Protein AF-A0A2A9NP39-F1 (afdb_monomer_lite)

Sequence (110 aa):
MNASAVQKQLNIKLGAVKRLSKEHDLYKEETEQHKTKHDQLVKDGSDEWDVKNAMRMHEESSKMITDSRARLNRVIEEIQDLVESAKKYTELDGSDELSKAKTILQEVKL

Organism: NCBI:txid703135

Str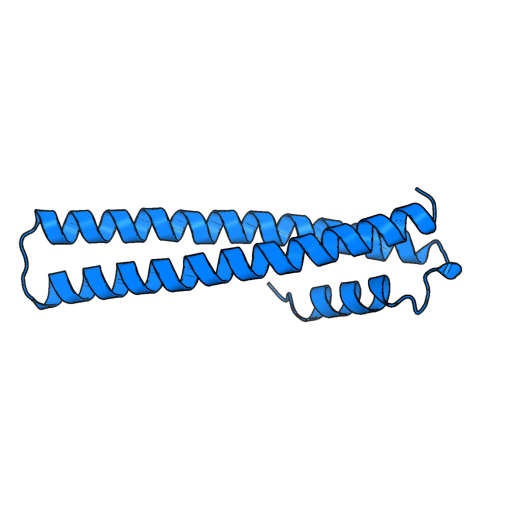ucture (mmCIF, N/CA/C/O backbone):
data_AF-A0A2A9NP39-F1
#
_entry.id   AF-A0A2A9NP39-F1
#
loop_
_atom_site.group_PDB
_atom_site.id
_atom_site.type_symbol
_atom_site.label_atom_id
_atom_site.label_alt_id
_atom_site.label_comp_id
_atom_site.label_asym_id
_atom_site.label_entity_id
_atom_site.label_seq_id
_atom_site.pdbx_PDB_ins_code
_atom_site.Cartn_x
_atom_site.Cartn_y
_atom_site.Cartn_z
_atom_site.occupancy
_atom_site.B_iso_or_equiv
_atom_site.auth_seq_id
_atom_site.auth_comp_id
_atom_site.auth_asym_id
_atom_site.auth_atom_id
_atom_site.pdbx_PDB_model_num
ATOM 1 N N . MET A 1 1 ? -8.196 7.091 24.626 1.00 76.25 1 MET A N 1
ATOM 2 C CA . MET A 1 1 ? -9.366 6.77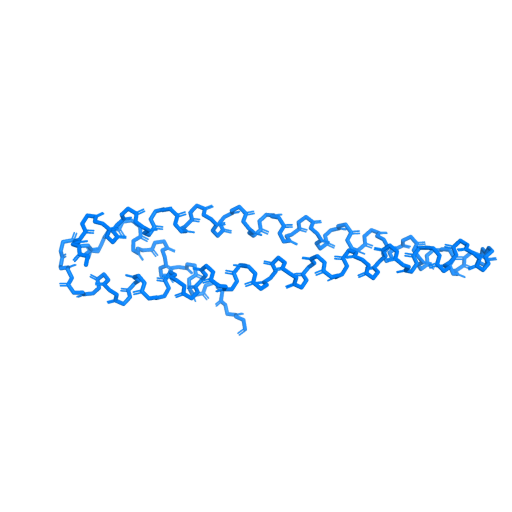0 23.773 1.00 76.25 1 MET A CA 1
ATOM 3 C C . MET A 1 1 ? -10.410 6.051 24.620 1.00 76.25 1 MET A C 1
ATOM 5 O O . MET A 1 1 ? -10.088 5.679 25.739 1.00 76.25 1 MET A O 1
ATOM 9 N N . ASN A 1 2 ? -11.642 5.905 24.133 1.00 92.50 2 ASN A N 1
ATOM 10 C CA . ASN A 1 2 ? -12.658 5.010 24.703 1.00 92.50 2 ASN A CA 1
ATOM 11 C C . ASN A 1 2 ? -12.958 3.881 23.700 1.00 92.50 2 ASN A C 1
ATOM 13 O O . ASN A 1 2 ? -12.486 3.948 22.562 1.00 92.50 2 ASN A O 1
ATOM 17 N N . ALA A 1 3 ? -13.743 2.876 24.092 1.00 92.38 3 ALA A N 1
ATOM 18 C CA . ALA A 1 3 ? -14.034 1.722 23.240 1.00 92.38 3 ALA A CA 1
ATOM 19 C C . ALA A 1 3 ? -14.644 2.108 21.883 1.00 92.38 3 ALA A C 1
ATOM 21 O O . ALA A 1 3 ? -14.164 1.672 20.840 1.00 92.38 3 ALA A O 1
ATOM 22 N N . SER A 1 4 ? -15.632 3.011 21.873 1.00 94.38 4 SER A N 1
ATOM 23 C CA . SER A 1 4 ? -16.255 3.489 20.628 1.00 94.38 4 SER A CA 1
ATOM 24 C C . SER A 1 4 ? -15.249 4.168 19.692 1.00 94.38 4 SER A C 1
ATOM 26 O O . SER A 1 4 ? -15.295 3.974 18.477 1.00 94.38 4 SER A O 1
ATOM 28 N N . ALA A 1 5 ? -14.316 4.952 20.236 1.00 95.62 5 ALA A N 1
ATOM 29 C CA . ALA A 1 5 ? -13.263 5.580 19.449 1.00 95.62 5 ALA A CA 1
ATOM 30 C C . ALA A 1 5 ? -12.309 4.537 18.850 1.00 95.62 5 ALA A C 1
ATOM 32 O O . ALA A 1 5 ? -11.982 4.642 17.670 1.00 95.62 5 ALA A O 1
ATOM 33 N N . VAL A 1 6 ? -11.913 3.518 19.623 1.00 95.81 6 VAL A N 1
ATOM 34 C CA . VAL A 1 6 ? -11.062 2.419 19.135 1.00 95.81 6 VAL A CA 1
ATOM 35 C C . VAL A 1 6 ? -11.766 1.639 18.024 1.00 95.81 6 VAL A C 1
ATOM 37 O O . VAL A 1 6 ? -11.180 1.442 16.964 1.00 95.81 6 VAL A O 1
ATOM 40 N N . GLN A 1 7 ? -13.038 1.279 18.205 1.00 95.00 7 GLN A N 1
ATOM 41 C CA . GLN A 1 7 ? -13.820 0.566 17.189 1.00 95.00 7 GLN A CA 1
ATOM 42 C C . GLN A 1 7 ? -13.945 1.363 15.883 1.00 95.00 7 GLN A C 1
ATOM 44 O O . GLN A 1 7 ? -13.719 0.832 14.796 1.00 95.00 7 GLN A O 1
ATOM 49 N N . LYS A 1 8 ? -14.245 2.667 15.973 1.00 96.31 8 LYS A N 1
ATOM 50 C CA . LYS A 1 8 ? -14.308 3.549 14.797 1.00 96.31 8 LYS A CA 1
ATOM 51 C C . LYS A 1 8 ? -12.964 3.632 14.078 1.00 96.31 8 LYS A C 1
ATOM 53 O O . LYS A 1 8 ? -12.934 3.581 12.851 1.00 96.31 8 LYS A O 1
ATOM 58 N N . GLN A 1 9 ? -11.866 3.750 14.823 1.00 97.38 9 GLN A N 1
ATOM 59 C CA . GLN A 1 9 ? -10.525 3.782 14.240 1.00 97.38 9 GLN A CA 1
ATOM 60 C C . GLN A 1 9 ? -10.173 2.455 13.565 1.00 97.38 9 GLN A C 1
ATOM 62 O O . GLN A 1 9 ? -9.703 2.484 12.430 1.00 97.38 9 GLN A O 1
ATOM 67 N N . LEU A 1 10 ? -10.482 1.310 14.184 1.00 96.75 10 LEU A N 1
ATOM 68 C CA . LEU A 1 10 ? -10.321 -0.000 13.547 1.00 96.75 10 LEU A CA 1
ATOM 69 C C . LEU A 1 10 ? -11.065 -0.047 12.210 1.00 96.75 10 LEU A C 1
ATOM 71 O O . LEU A 1 10 ? -10.449 -0.327 11.188 1.00 96.75 10 LEU A O 1
ATOM 75 N N . ASN A 1 11 ? -12.346 0.328 12.174 1.00 96.25 11 ASN A N 1
ATOM 76 C CA . ASN A 1 11 ? -13.121 0.333 10.930 1.00 96.25 11 ASN A CA 1
ATOM 77 C C . ASN A 1 11 ? -12.496 1.227 9.836 1.00 96.25 11 ASN A C 1
ATOM 79 O O . ASN A 1 11 ? -12.379 0.829 8.674 1.00 96.25 11 ASN A O 1
ATOM 83 N N . ILE A 1 12 ? -12.030 2.427 10.203 1.00 97.75 12 ILE A N 1
ATOM 84 C CA . ILE A 1 12 ? -11.359 3.350 9.272 1.00 97.75 12 ILE A CA 1
ATOM 85 C C . ILE A 1 12 ? -10.073 2.728 8.714 1.00 97.75 12 ILE A C 1
ATOM 87 O O . ILE A 1 12 ? -9.852 2.757 7.497 1.00 97.75 12 ILE A O 1
ATOM 91 N N . LYS A 1 13 ? -9.229 2.163 9.584 1.00 97.50 13 LYS A N 1
ATOM 92 C CA . LYS A 1 13 ? -7.932 1.597 9.196 1.00 97.50 13 LYS A CA 1
ATOM 93 C C . LYS A 1 13 ? -8.087 0.308 8.387 1.00 97.50 13 LYS A C 1
ATOM 95 O O . LYS A 1 13 ? -7.394 0.154 7.386 1.00 97.50 13 LYS A O 1
ATOM 100 N N . LEU A 1 14 ? -9.071 -0.538 8.697 1.00 96.06 14 LEU A N 1
ATOM 101 C CA . LEU A 1 14 ? -9.454 -1.685 7.861 1.00 96.06 14 LEU A CA 1
ATOM 102 C C . LEU A 1 14 ? -9.812 -1.247 6.431 1.00 96.06 14 LEU A C 1
ATOM 104 O O . LEU A 1 14 ? -9.355 -1.834 5.447 1.00 96.06 14 LEU A O 1
ATOM 108 N N . GLY A 1 15 ? -10.590 -0.168 6.298 1.00 96.44 15 GLY A N 1
ATOM 109 C CA . GLY A 1 15 ? -10.902 0.421 4.996 1.00 96.44 15 GLY A CA 1
ATOM 110 C C . GLY A 1 15 ? -9.666 0.958 4.266 1.00 96.44 15 GLY A C 1
ATOM 111 O O . GLY A 1 15 ? -9.575 0.835 3.042 1.00 96.44 15 GLY A O 1
ATOM 112 N N . ALA A 1 16 ? -8.711 1.540 4.997 1.00 96.94 16 ALA A N 1
ATOM 113 C CA . ALA A 1 16 ? -7.449 2.018 4.439 1.00 96.94 16 ALA A CA 1
ATOM 114 C C . ALA A 1 16 ? -6.574 0.866 3.918 1.00 96.94 16 ALA A C 1
ATOM 116 O O . ALA A 1 16 ? -6.137 0.942 2.771 1.00 96.94 16 ALA A O 1
ATOM 117 N N . VAL A 1 17 ? -6.410 -0.224 4.682 1.00 95.50 17 VAL A N 1
ATOM 118 C CA . VAL A 1 17 ? -5.687 -1.433 4.234 1.00 95.50 17 VAL A CA 1
ATOM 119 C C . VAL A 1 17 ? -6.273 -1.972 2.939 1.00 95.50 17 VAL A C 1
ATOM 121 O O . VAL A 1 17 ? -5.536 -2.219 1.988 1.00 95.50 17 VAL A O 1
ATOM 124 N N . LYS A 1 18 ? -7.603 -2.095 2.853 1.00 93.88 18 LYS A N 1
ATOM 125 C CA . LYS A 1 18 ? -8.267 -2.605 1.647 1.00 93.88 18 LYS A CA 1
ATOM 126 C C . LYS A 1 18 ? -7.979 -1.753 0.407 1.00 93.88 18 LYS A C 1
ATOM 128 O O . LYS A 1 18 ? -7.826 -2.300 -0.681 1.00 93.88 18 LYS A O 1
ATOM 133 N N . ARG A 1 19 ? -7.934 -0.4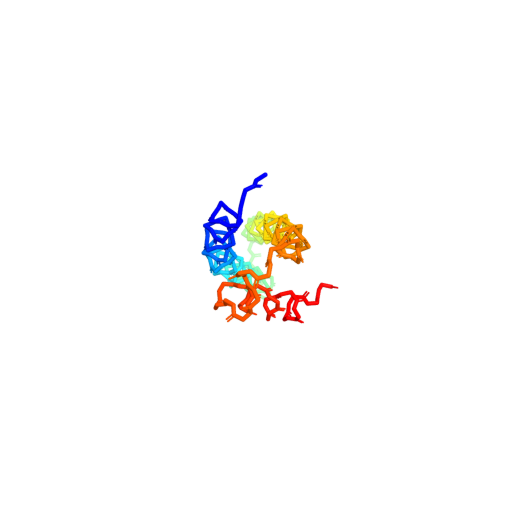23 0.543 1.00 96.25 19 ARG A N 1
ATOM 134 C CA . ARG A 1 19 ? -7.620 0.482 -0.578 1.00 96.25 19 ARG A CA 1
ATOM 135 C C . ARG A 1 19 ? -6.140 0.433 -0.949 1.00 96.25 19 ARG A C 1
ATOM 137 O O . ARG A 1 19 ? -5.836 0.274 -2.123 1.00 96.25 19 ARG A O 1
ATOM 144 N N . LEU A 1 20 ? -5.252 0.508 0.041 1.00 95.94 20 LEU A N 1
ATOM 145 C CA . LEU A 1 20 ? -3.804 0.474 -0.175 1.00 95.94 20 LEU A CA 1
ATOM 146 C C . LEU A 1 20 ? -3.334 -0.863 -0.750 1.00 95.94 20 LEU A C 1
ATOM 148 O O . LEU A 1 20 ? -2.444 -0.867 -1.588 1.00 95.94 20 LEU A O 1
ATOM 152 N N . SER A 1 21 ? -3.955 -1.980 -0.363 1.00 93.75 21 SER A N 1
ATOM 153 C CA . SER A 1 21 ? -3.639 -3.296 -0.938 1.00 93.75 21 SER A CA 1
ATOM 154 C C . SER A 1 21 ? -3.968 -3.333 -2.431 1.00 93.75 21 SER A C 1
ATOM 156 O O . SER A 1 21 ? -3.125 -3.711 -3.233 1.00 93.75 21 SER A O 1
ATOM 158 N N . LYS A 1 22 ? -5.148 -2.831 -2.826 1.00 95.56 22 LYS A N 1
ATOM 159 C CA . LYS A 1 22 ? -5.526 -2.721 -4.244 1.00 95.56 22 LYS A CA 1
ATOM 160 C C . LYS A 1 22 ? -4.606 -1.791 -5.033 1.00 95.56 22 LYS A C 1
ATOM 162 O O . LYS A 1 22 ? -4.269 -2.096 -6.167 1.00 95.56 22 LYS A O 1
ATOM 167 N N . GLU A 1 23 ? -4.230 -0.656 -4.447 1.00 95.94 23 GLU A N 1
ATOM 168 C CA . GLU A 1 23 ? -3.276 0.274 -5.060 1.00 95.94 23 GLU A CA 1
ATOM 169 C C . GLU A 1 23 ? -1.899 -0.389 -5.240 1.00 95.94 23 GLU A C 1
ATOM 171 O O . GLU A 1 23 ? -1.302 -0.300 -6.307 1.00 95.94 23 GLU A O 1
ATOM 176 N N . HIS A 1 24 ? -1.417 -1.103 -4.221 1.00 96.19 24 HIS A N 1
ATOM 177 C CA . HIS A 1 24 ? -0.152 -1.830 -4.277 1.00 96.19 24 HIS A CA 1
ATOM 178 C C . HIS A 1 24 ? -0.155 -2.919 -5.357 1.00 96.19 24 HIS A C 1
ATOM 180 O O . HIS A 1 24 ? 0.828 -3.063 -6.084 1.00 96.19 24 HIS A O 1
ATOM 186 N N . ASP A 1 25 ? -1.254 -3.664 -5.484 1.00 96.12 25 ASP A N 1
ATOM 187 C CA . ASP A 1 25 ? -1.394 -4.696 -6.511 1.00 96.12 25 ASP A CA 1
ATOM 188 C C . ASP A 1 25 ? -1.471 -4.092 -7.921 1.00 96.12 25 ASP A C 1
ATOM 190 O O . ASP A 1 25 ? -0.819 -4.601 -8.829 1.00 96.12 25 ASP A O 1
ATOM 194 N N . LEU A 1 26 ? -2.141 -2.946 -8.092 1.00 97.06 26 LEU A N 1
ATOM 195 C CA . LEU A 1 26 ? -2.138 -2.207 -9.359 1.00 97.06 26 LEU A CA 1
ATOM 196 C C . LEU A 1 26 ? -0.716 -1.803 -9.783 1.00 97.06 26 LEU A C 1
ATOM 198 O O . LEU A 1 26 ? -0.333 -2.024 -10.929 1.00 97.06 26 LEU A O 1
ATOM 202 N N . TYR A 1 27 ? 0.091 -1.256 -8.867 1.00 97.31 27 TYR A N 1
ATOM 203 C CA . TYR A 1 27 ? 1.475 -0.893 -9.197 1.00 97.31 27 TYR A CA 1
ATOM 204 C C . TYR A 1 27 ? 2.350 -2.110 -9.502 1.00 97.31 27 TYR A C 1
ATOM 206 O O . TYR A 1 27 ? 3.263 -2.006 -10.320 1.00 97.31 27 TYR A O 1
ATOM 214 N N . LYS A 1 28 ? 2.092 -3.270 -8.880 1.00 97.38 28 LYS A N 1
ATOM 215 C CA . LYS A 1 28 ? 2.772 -4.521 -9.254 1.00 97.38 28 LYS A CA 1
ATOM 216 C C . LYS A 1 28 ? 2.455 -4.915 -10.688 1.00 97.38 28 LYS A C 1
ATOM 218 O O . LYS A 1 28 ? 3.377 -5.197 -11.446 1.00 97.38 28 LYS A O 1
ATOM 223 N N . GLU A 1 29 ? 1.177 -4.915 -11.056 1.00 97.50 29 GLU A N 1
ATOM 224 C CA . GLU A 1 29 ? 0.746 -5.245 -12.415 1.00 97.50 29 GLU A CA 1
ATOM 225 C C . GLU A 1 29 ? 1.358 -4.285 -13.445 1.00 97.50 29 GLU A C 1
ATOM 227 O O . GLU A 1 29 ? 1.911 -4.733 -14.449 1.00 97.50 29 GLU A O 1
ATOM 232 N N . GLU A 1 30 ? 1.332 -2.977 -13.179 1.00 97.06 30 GLU A N 1
ATOM 233 C CA . GLU A 1 30 ? 1.937 -1.957 -14.045 1.00 97.06 30 GLU A CA 1
ATOM 234 C C . GLU A 1 30 ? 3.458 -2.143 -14.183 1.00 97.06 30 GLU A C 1
ATOM 236 O O . GLU A 1 30 ? 4.002 -2.120 -15.290 1.00 97.06 30 GLU A O 1
ATOM 241 N N . THR A 1 31 ? 4.157 -2.405 -13.077 1.00 98.00 31 THR A N 1
ATOM 242 C CA . THR A 1 31 ? 5.611 -2.628 -13.089 1.00 98.00 31 THR A CA 1
ATOM 243 C C . THR A 1 31 ? 5.992 -3.866 -13.902 1.00 98.00 31 THR A C 1
ATOM 245 O O . THR A 1 31 ? 6.973 -3.825 -14.651 1.00 98.00 31 THR A O 1
ATOM 248 N N . GLU A 1 32 ? 5.214 -4.951 -13.810 1.00 98.00 32 GLU A N 1
ATOM 249 C CA . GLU A 1 32 ? 5.425 -6.158 -14.620 1.00 98.00 32 GLU A CA 1
ATOM 250 C C . GLU A 1 32 ? 5.146 -5.910 -16.110 1.00 98.00 32 GLU A C 1
ATOM 252 O O . GLU A 1 32 ? 5.874 -6.419 -16.967 1.00 98.00 32 GLU A O 1
ATOM 257 N N . GLN A 1 33 ? 4.153 -5.081 -16.450 1.00 97.94 33 GLN A N 1
ATOM 258 C CA . GLN A 1 33 ? 3.917 -4.665 -17.837 1.00 97.94 33 GLN A CA 1
ATOM 259 C C . GLN A 1 33 ? 5.100 -3.857 -18.388 1.00 97.94 33 GLN A C 1
ATOM 261 O O . GLN A 1 33 ? 5.560 -4.117 -19.504 1.00 97.94 33 GLN A O 1
ATOM 266 N N . HIS A 1 34 ? 5.638 -2.916 -17.607 1.00 97.75 34 HIS A N 1
ATOM 267 C CA . HIS A 1 34 ? 6.818 -2.144 -17.999 1.00 97.75 34 HIS A CA 1
ATOM 268 C C . HIS A 1 34 ? 8.058 -3.019 -18.167 1.00 97.75 34 HIS A C 1
ATOM 270 O O . HIS A 1 34 ? 8.778 -2.866 -19.155 1.00 97.75 34 HIS A O 1
ATOM 276 N N . LYS A 1 35 ? 8.266 -3.972 -17.255 1.00 98.00 35 LYS A N 1
ATOM 277 C CA . LYS A 1 35 ? 9.349 -4.952 -17.345 1.00 98.00 35 LYS A CA 1
ATOM 278 C C . LYS A 1 35 ? 9.224 -5.809 -18.603 1.00 98.00 35 LYS A C 1
ATOM 280 O O . LYS A 1 35 ? 10.167 -5.901 -19.378 1.00 98.00 35 LYS A O 1
ATOM 285 N 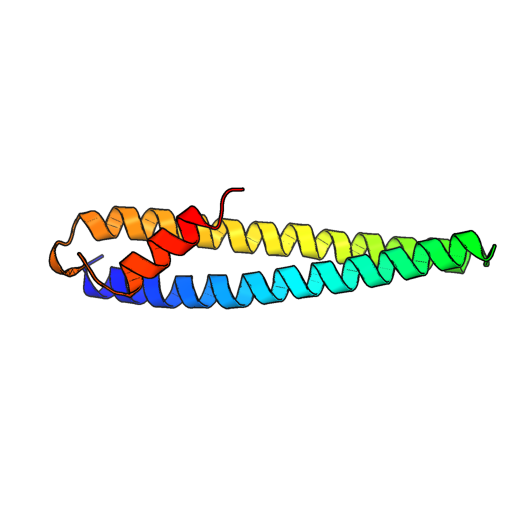N . THR A 1 36 ? 8.035 -6.355 -18.859 1.00 98.19 36 THR A N 1
ATOM 286 C CA . THR A 1 36 ? 7.759 -7.166 -20.054 1.00 98.19 36 THR A CA 1
ATOM 287 C C . THR A 1 36 ? 8.036 -6.377 -21.334 1.00 98.19 36 THR A C 1
ATOM 289 O O . THR A 1 36 ? 8.647 -6.896 -22.266 1.00 98.19 36 THR A O 1
ATOM 292 N N . LYS A 1 37 ? 7.635 -5.100 -21.380 1.00 97.44 37 LYS A N 1
ATOM 293 C CA . LYS A 1 37 ? 7.917 -4.217 -22.517 1.00 97.44 37 LYS A CA 1
ATOM 294 C C . LYS A 1 37 ? 9.417 -3.982 -22.703 1.00 97.44 37 LYS A C 1
ATOM 296 O O . LYS A 1 37 ? 9.893 -4.047 -23.832 1.00 97.44 37 LYS A O 1
ATOM 301 N N . HIS A 1 38 ? 10.148 -3.706 -21.625 1.00 98.00 38 HIS A N 1
ATOM 302 C CA . HIS A 1 38 ? 11.602 -3.557 -21.670 1.00 98.00 38 HIS A CA 1
ATOM 303 C C . HIS A 1 38 ? 12.275 -4.829 -22.209 1.00 98.00 38 HIS A C 1
ATOM 305 O O . HIS A 1 38 ? 13.047 -4.755 -23.163 1.00 98.00 38 HIS A O 1
ATOM 311 N N . ASP A 1 39 ? 11.929 -5.992 -21.657 1.00 98.00 39 ASP A N 1
ATOM 312 C CA . ASP A 1 39 ? 12.529 -7.275 -22.033 1.00 98.00 39 ASP A CA 1
ATOM 313 C C . ASP A 1 39 ? 12.255 -7.617 -23.506 1.00 98.00 39 ASP A C 1
ATOM 315 O O . ASP A 1 39 ? 13.130 -8.133 -24.205 1.00 98.00 39 ASP A O 1
ATOM 319 N N . GLN A 1 40 ? 11.066 -7.268 -24.005 1.00 98.25 40 GLN A N 1
ATOM 320 C CA . GLN A 1 40 ? 10.717 -7.423 -25.414 1.00 98.25 40 GLN A CA 1
ATOM 321 C C . GLN A 1 40 ? 11.547 -6.497 -26.320 1.00 98.25 40 GLN A C 1
ATOM 323 O O . GLN A 1 40 ? 12.088 -6.967 -27.317 1.00 98.25 40 GLN A O 1
ATOM 328 N N . LEU A 1 41 ? 11.731 -5.220 -25.958 1.00 98.06 41 LEU A N 1
ATOM 329 C CA . LEU A 1 41 ? 12.565 -4.282 -26.728 1.00 98.06 41 LEU A CA 1
ATOM 330 C C . LEU A 1 41 ? 14.031 -4.732 -26.799 1.00 98.06 41 LEU A C 1
ATOM 332 O O . LEU A 1 41 ? 14.654 -4.633 -27.858 1.00 98.06 41 LEU A O 1
ATOM 336 N N . VAL A 1 42 ? 14.565 -5.269 -25.695 1.00 97.44 42 VAL A N 1
ATOM 337 C CA . VAL A 1 42 ? 15.912 -5.860 -25.648 1.00 97.44 42 VAL A CA 1
ATOM 338 C C . VAL A 1 42 ? 16.000 -7.069 -26.577 1.00 97.44 42 VAL A C 1
ATOM 340 O O . VAL A 1 42 ? 16.941 -7.178 -27.362 1.00 97.44 42 VAL A O 1
ATOM 343 N N . LYS A 1 43 ? 15.015 -7.971 -26.511 1.00 97.94 43 LYS A N 1
ATOM 344 C CA . LYS A 1 43 ? 14.967 -9.179 -27.343 1.00 97.94 43 LYS A CA 1
ATOM 345 C C . LYS A 1 43 ? 14.878 -8.859 -28.835 1.00 97.94 43 LYS A C 1
ATOM 347 O O . LYS A 1 43 ? 15.513 -9.543 -29.633 1.00 97.94 43 LYS A O 1
ATOM 352 N N . ASP A 1 44 ? 14.116 -7.833 -29.195 1.00 97.75 44 ASP A N 1
ATOM 353 C CA . ASP A 1 44 ? 13.925 -7.414 -30.585 1.00 97.75 44 ASP A CA 1
ATOM 354 C C . ASP A 1 44 ? 15.122 -6.624 -31.140 1.00 97.75 44 ASP A C 1
ATOM 356 O O . ASP A 1 44 ? 15.134 -6.288 -32.322 1.00 97.75 44 ASP A O 1
ATOM 360 N N . GLY A 1 45 ? 16.137 -6.335 -30.313 1.00 97.06 45 GLY A N 1
ATOM 361 C CA . GLY A 1 45 ? 17.295 -5.536 -30.719 1.00 97.06 45 GLY A CA 1
ATOM 362 C C . GLY A 1 45 ? 16.907 -4.105 -31.092 1.00 97.06 45 GLY A C 1
ATOM 363 O O . GLY A 1 45 ? 17.456 -3.548 -32.041 1.00 97.06 45 GLY A O 1
ATOM 364 N N . SER A 1 46 ? 15.924 -3.545 -30.380 1.00 97.38 46 SER A N 1
ATOM 365 C CA . SER A 1 46 ? 15.421 -2.186 -30.610 1.00 97.38 46 SER A CA 1
ATOM 366 C C . SER A 1 46 ? 16.488 -1.124 -30.325 1.00 97.38 46 SER A C 1
ATOM 368 O O . SER A 1 46 ? 17.530 -1.410 -29.733 1.00 97.38 46 SER A O 1
ATOM 370 N N . ASP A 1 47 ? 16.212 0.117 -30.731 1.00 97.94 47 ASP A N 1
ATOM 371 C CA . ASP A 1 47 ? 17.126 1.239 -30.519 1.00 97.94 47 ASP A CA 1
ATOM 372 C C . ASP A 1 47 ? 17.457 1.454 -29.029 1.00 97.94 47 ASP A C 1
ATOM 374 O O . ASP A 1 47 ? 16.631 1.250 -28.132 1.00 97.94 47 ASP A O 1
ATOM 378 N N . GLU A 1 48 ? 18.687 1.897 -28.765 1.00 97.19 48 GLU A N 1
ATOM 379 C CA . GLU A 1 48 ? 19.206 2.095 -27.413 1.00 97.19 48 GLU A CA 1
ATOM 380 C C . GLU A 1 48 ? 18.362 3.093 -26.606 1.00 97.19 48 GLU A C 1
ATOM 382 O O . GLU A 1 48 ? 18.179 2.923 -25.394 1.00 97.19 48 GLU A O 1
ATOM 387 N N . TRP A 1 49 ? 17.833 4.132 -27.259 1.00 97.81 49 TRP A N 1
ATOM 388 C CA . TRP A 1 49 ? 16.980 5.113 -26.605 1.00 97.81 49 TRP A CA 1
ATOM 389 C C . TRP A 1 49 ? 15.670 4.482 -26.125 1.00 97.81 49 TRP A C 1
ATOM 391 O O . TRP A 1 49 ? 15.276 4.711 -24.978 1.00 97.81 49 TRP A O 1
ATOM 401 N N . ASP A 1 50 ? 15.039 3.639 -26.948 1.00 97.88 50 ASP A N 1
ATOM 402 C CA . ASP A 1 50 ? 13.783 2.962 -26.609 1.00 97.88 50 ASP A CA 1
ATOM 403 C C . ASP A 1 50 ? 13.962 2.001 -25.428 1.00 97.88 50 ASP A C 1
ATOM 405 O O . ASP A 1 50 ? 13.168 2.021 -24.480 1.00 97.88 50 ASP A O 1
ATOM 409 N N . VAL A 1 51 ? 15.041 1.211 -25.436 1.00 98.19 51 VAL A N 1
ATOM 410 C CA . VAL A 1 51 ? 15.383 0.293 -24.336 1.00 98.19 51 VAL A CA 1
ATOM 411 C C . VAL A 1 51 ? 15.620 1.068 -23.037 1.00 98.19 51 VAL A C 1
ATOM 413 O O . VAL A 1 51 ? 15.024 0.755 -22.003 1.00 98.19 51 VAL A O 1
ATOM 416 N N . LYS A 1 52 ? 16.434 2.133 -23.078 1.00 98.12 52 LYS A N 1
ATOM 417 C CA . LYS A 1 52 ? 16.708 2.977 -21.902 1.00 98.12 52 LYS A CA 1
ATOM 418 C C . LYS A 1 52 ? 15.450 3.657 -21.376 1.00 98.12 52 LYS A C 1
ATOM 420 O O . LYS A 1 52 ? 15.278 3.775 -20.163 1.00 98.12 52 LYS A O 1
ATOM 425 N N . ASN A 1 53 ? 14.573 4.114 -22.263 1.00 98.06 53 ASN A N 1
ATOM 426 C CA . ASN A 1 53 ? 13.322 4.739 -21.863 1.00 98.06 53 ASN A CA 1
ATOM 427 C C . ASN A 1 53 ? 12.384 3.731 -21.181 1.00 98.06 53 ASN A C 1
ATOM 429 O O . ASN A 1 53 ? 11.822 4.037 -20.131 1.00 98.06 53 ASN A O 1
ATOM 433 N N . ALA A 1 54 ? 12.263 2.512 -21.715 1.00 97.50 54 ALA A N 1
ATOM 434 C CA . ALA A 1 54 ? 11.468 1.457 -21.090 1.00 97.50 54 ALA A CA 1
ATOM 435 C C . ALA A 1 54 ? 12.012 1.049 -19.710 1.00 97.50 54 ALA A C 1
ATOM 437 O O . ALA A 1 54 ? 11.223 0.895 -18.777 1.00 97.50 54 ALA A O 1
ATOM 438 N N . MET A 1 55 ? 13.340 0.967 -19.552 1.00 97.81 55 MET A N 1
ATOM 439 C CA . MET A 1 55 ? 13.971 0.716 -18.250 1.00 97.81 55 MET A CA 1
ATOM 440 C C . MET A 1 55 ? 13.606 1.802 -17.230 1.00 97.81 55 MET A C 1
ATOM 442 O O . MET A 1 55 ? 13.183 1.484 -16.123 1.00 97.81 55 MET A O 1
ATOM 446 N N . ARG A 1 56 ? 13.677 3.087 -17.606 1.00 97.94 56 ARG A N 1
ATOM 447 C CA . ARG A 1 56 ? 13.290 4.191 -16.707 1.00 97.94 56 ARG A CA 1
ATOM 448 C C . ARG A 1 56 ? 11.839 4.080 -16.242 1.00 97.94 56 ARG A C 1
ATOM 450 O O . ARG A 1 56 ? 11.560 4.316 -15.074 1.00 97.94 56 ARG A O 1
ATOM 457 N N . MET A 1 57 ? 10.916 3.704 -17.128 1.00 97.19 57 MET A N 1
ATOM 458 C CA . MET A 1 57 ? 9.509 3.510 -16.744 1.00 97.19 57 MET A CA 1
ATOM 459 C C . MET A 1 57 ? 9.342 2.344 -15.759 1.00 97.19 57 MET A C 1
ATOM 461 O O . MET A 1 57 ? 8.580 2.445 -14.795 1.00 97.19 57 MET A O 1
ATOM 465 N N . HIS A 1 58 ? 10.086 1.253 -15.956 1.00 97.38 58 HIS A N 1
ATOM 466 C CA . HIS A 1 58 ? 10.113 0.139 -15.009 1.00 97.38 58 HIS A CA 1
ATOM 467 C C . HIS A 1 58 ? 10.685 0.552 -13.639 1.00 97.38 58 HIS A C 1
ATOM 469 O O . HIS A 1 58 ? 10.131 0.194 -12.600 1.00 97.38 58 HIS A O 1
ATOM 475 N N . GLU A 1 59 ? 11.755 1.347 -13.613 1.00 97.62 59 GLU A N 1
ATOM 476 C CA . GLU A 1 59 ? 12.348 1.853 -12.371 1.00 97.62 59 GLU A CA 1
ATOM 477 C C . GLU A 1 59 ? 11.400 2.796 -11.614 1.00 97.62 59 GLU A C 1
ATOM 479 O O . GLU A 1 59 ? 11.246 2.665 -10.400 1.00 97.62 59 GLU A O 1
ATOM 484 N N . GLU A 1 60 ? 10.736 3.726 -12.307 1.00 96.75 60 GLU A N 1
ATOM 485 C CA . GLU A 1 60 ? 9.769 4.644 -11.687 1.00 96.75 60 GLU A CA 1
ATOM 486 C C . GLU A 1 60 ? 8.557 3.896 -11.107 1.00 96.75 60 GLU A C 1
ATOM 488 O O . GLU A 1 60 ? 8.184 4.124 -9.955 1.00 96.75 60 GLU A O 1
ATOM 493 N N . SER A 1 61 ? 7.991 2.935 -11.842 1.00 95.44 61 SER A N 1
ATOM 494 C CA . SER A 1 61 ? 6.887 2.101 -11.334 1.00 95.44 61 SER A CA 1
ATOM 495 C C . SER A 1 61 ? 7.321 1.207 -10.159 1.00 95.44 61 SER A C 1
ATOM 497 O O . SER A 1 61 ? 6.609 1.096 -9.157 1.00 95.44 61 SER A O 1
ATOM 499 N N . SER A 1 62 ? 8.554 0.692 -10.176 1.00 96.94 62 SER A N 1
ATOM 500 C CA . SER A 1 62 ? 9.127 -0.065 -9.050 1.00 96.94 62 SER A CA 1
ATOM 501 C C . SER A 1 62 ? 9.249 0.767 -7.765 1.00 96.94 62 SER A C 1
ATOM 503 O O . SER A 1 62 ? 9.052 0.252 -6.654 1.00 96.94 62 SER A O 1
ATOM 505 N N . LYS A 1 63 ? 9.526 2.074 -7.876 1.00 97.81 63 LYS A N 1
ATOM 506 C CA . LYS A 1 63 ? 9.515 2.985 -6.716 1.00 97.81 63 LYS A CA 1
ATOM 507 C C . LYS A 1 63 ? 8.114 3.094 -6.111 1.00 97.81 63 LYS A C 1
ATOM 509 O O . LYS A 1 63 ? 7.993 3.106 -4.884 1.00 97.81 63 LYS A O 1
ATOM 514 N N . MET A 1 64 ? 7.063 3.077 -6.934 1.00 96.94 64 MET A N 1
ATOM 515 C CA . MET A 1 64 ? 5.669 3.112 -6.468 1.00 96.94 64 MET A CA 1
ATOM 516 C C . MET A 1 64 ? 5.269 1.847 -5.700 1.00 96.94 64 MET A C 1
ATOM 518 O O . MET A 1 64 ? 4.561 1.940 -4.694 1.00 96.94 64 MET A O 1
ATOM 522 N N . ILE A 1 65 ? 5.772 0.668 -6.085 1.00 96.75 65 ILE A N 1
ATOM 523 C CA . ILE A 1 65 ? 5.603 -0.568 -5.294 1.00 96.75 65 ILE A CA 1
ATOM 524 C C . ILE A 1 65 ? 6.206 -0.397 -3.896 1.00 96.75 65 ILE A C 1
ATOM 526 O O . ILE A 1 65 ? 5.585 -0.765 -2.896 1.00 96.75 65 ILE A O 1
ATOM 530 N N . THR A 1 66 ? 7.415 0.160 -3.820 1.00 96.12 66 THR A N 1
ATOM 531 C CA . THR A 1 66 ? 8.127 0.352 -2.549 1.00 96.12 66 THR A CA 1
ATOM 532 C C . THR A 1 66 ? 7.386 1.335 -1.642 1.00 96.12 66 THR A C 1
ATOM 534 O O . THR A 1 66 ? 7.165 1.046 -0.465 1.00 96.12 66 THR A O 1
ATOM 537 N N . ASP A 1 67 ? 6.941 2.466 -2.190 1.00 97.06 67 ASP A N 1
ATOM 538 C CA . ASP A 1 67 ? 6.181 3.470 -1.446 1.00 97.06 67 ASP A CA 1
ATOM 539 C C . ASP A 1 67 ? 4.810 2.947 -0.981 1.00 97.06 67 ASP A C 1
ATOM 541 O O . ASP A 1 67 ? 4.465 3.054 0.199 1.00 97.06 67 ASP A O 1
ATOM 545 N N . SER A 1 68 ? 4.041 2.321 -1.877 1.00 96.31 68 SER A N 1
ATOM 546 C CA . SER A 1 68 ? 2.729 1.754 -1.534 1.00 96.31 68 SER A CA 1
ATOM 547 C C . SER A 1 68 ? 2.836 0.654 -0.476 1.00 96.31 68 SER A C 1
ATOM 549 O O . SER A 1 68 ? 2.028 0.631 0.454 1.00 96.31 68 SER A O 1
ATOM 551 N N . ARG A 1 69 ? 3.876 -0.193 -0.535 1.00 95.38 69 ARG A N 1
ATOM 552 C CA . ARG A 1 69 ? 4.180 -1.165 0.526 1.00 95.38 69 ARG A CA 1
ATOM 553 C C . ARG A 1 69 ? 4.476 -0.471 1.851 1.00 95.38 69 ARG A C 1
ATOM 555 O O . ARG A 1 69 ? 3.916 -0.856 2.870 1.00 95.38 69 ARG A O 1
ATOM 562 N N . ALA A 1 70 ? 5.318 0.563 1.854 1.00 96.44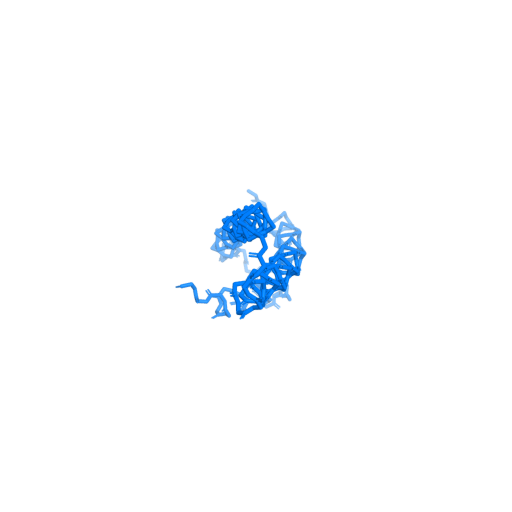 70 ALA A N 1
ATOM 563 C CA . ALA A 1 70 ? 5.634 1.299 3.076 1.00 96.44 70 ALA A CA 1
ATOM 564 C C . ALA A 1 70 ? 4.383 1.953 3.690 1.00 96.44 70 ALA A C 1
ATOM 566 O O . ALA A 1 70 ? 4.194 1.909 4.905 1.00 96.44 70 ALA A O 1
ATOM 567 N N . ARG A 1 71 ? 3.495 2.527 2.867 1.00 96.62 71 ARG A N 1
ATOM 568 C CA . ARG A 1 71 ? 2.200 3.064 3.317 1.00 96.62 71 ARG A CA 1
ATOM 569 C C . ARG A 1 71 ? 1.296 1.976 3.893 1.00 96.62 71 ARG A C 1
ATOM 571 O O . ARG A 1 71 ? 0.710 2.191 4.950 1.00 96.62 71 ARG A O 1
ATOM 578 N N . LEU A 1 72 ? 1.205 0.824 3.231 1.00 95.81 72 LEU A N 1
ATOM 579 C CA . LEU A 1 72 ? 0.422 -0.316 3.703 1.00 95.81 72 LEU A CA 1
ATOM 580 C C . LEU A 1 72 ? 0.927 -0.816 5.065 1.00 95.81 72 LEU A C 1
ATOM 582 O O . LEU A 1 72 ? 0.127 -0.961 5.987 1.00 95.81 72 LEU A O 1
ATOM 586 N N . ASN A 1 73 ? 2.244 -0.978 5.218 1.00 94.44 73 ASN A N 1
ATOM 587 C CA . ASN A 1 73 ? 2.872 -1.434 6.460 1.00 94.44 73 ASN A CA 1
ATOM 588 C C . ASN A 1 73 ? 2.582 -0.494 7.634 1.00 94.44 73 ASN A C 1
ATOM 590 O O . ASN A 1 73 ? 2.187 -0.962 8.695 1.00 94.44 73 ASN A O 1
ATOM 594 N N . ARG A 1 74 ? 2.675 0.826 7.431 1.00 96.38 74 ARG A N 1
ATOM 595 C CA . ARG A 1 74 ? 2.338 1.804 8.482 1.00 96.38 74 ARG A CA 1
ATOM 596 C C . ARG A 1 74 ? 0.900 1.650 8.974 1.00 96.38 74 ARG A C 1
ATOM 598 O O . ARG A 1 74 ? 0.648 1.712 10.169 1.00 96.38 74 ARG A O 1
ATOM 605 N N . VAL A 1 75 ? -0.054 1.427 8.069 1.00 96.75 75 VAL A N 1
ATOM 606 C CA . VAL A 1 75 ? -1.460 1.227 8.464 1.00 96.75 75 VAL A CA 1
ATOM 607 C C . VAL A 1 75 ? -1.643 -0.093 9.217 1.00 96.75 75 VAL A C 1
ATOM 609 O O . VAL A 1 75 ? -2.463 -0.173 10.128 1.00 96.75 75 VAL A O 1
ATOM 612 N N . ILE A 1 76 ? -0.884 -1.127 8.862 1.00 95.62 76 ILE A N 1
ATOM 613 C CA . ILE A 1 76 ? -0.898 -2.415 9.562 1.00 95.62 76 ILE A CA 1
ATOM 614 C C . ILE A 1 76 ? -0.342 -2.269 10.985 1.00 95.62 76 ILE A C 1
ATOM 616 O O . ILE A 1 76 ? -0.960 -2.773 11.921 1.00 95.62 76 ILE A O 1
ATOM 620 N N . GLU A 1 77 ? 0.751 -1.526 11.163 1.00 95.69 77 GLU A N 1
ATOM 621 C CA . GLU A 1 77 ? 1.298 -1.178 12.483 1.00 95.69 77 GLU A CA 1
ATOM 622 C C . GLU A 1 77 ? 0.262 -0.417 13.328 1.00 95.69 77 GLU A C 1
ATOM 624 O O . GLU A 1 77 ? -0.012 -0.790 14.467 1.00 95.69 77 GLU A O 1
ATOM 629 N N . GLU A 1 78 ? -0.420 0.577 12.748 1.00 96.38 78 GLU A N 1
ATOM 630 C CA . GLU A 1 78 ? -1.506 1.293 13.434 1.00 96.38 78 GLU A CA 1
ATOM 631 C C . GLU A 1 78 ? -2.669 0.361 13.827 1.00 96.38 78 GLU A C 1
ATOM 633 O O . GLU A 1 78 ? -3.274 0.529 14.888 1.00 96.38 78 GLU A O 1
ATOM 638 N N . ILE A 1 79 ? -3.010 -0.629 12.990 1.00 96.38 79 ILE A N 1
ATOM 639 C CA . ILE A 1 79 ? -4.021 -1.642 13.328 1.00 96.38 79 ILE A CA 1
ATOM 640 C C . ILE A 1 79 ? -3.543 -2.503 14.494 1.00 96.38 79 ILE A C 1
ATOM 642 O O . ILE A 1 79 ? -4.337 -2.784 15.390 1.00 96.38 79 ILE A O 1
ATOM 646 N N . GLN A 1 80 ? -2.273 -2.903 14.516 1.00 95.81 80 GLN A N 1
ATOM 647 C CA . GLN A 1 80 ? -1.701 -3.677 15.613 1.00 95.81 80 GLN A CA 1
ATOM 648 C C . GLN A 1 80 ? -1.807 -2.921 16.947 1.00 95.81 80 GLN A C 1
ATOM 650 O O . GLN A 1 80 ? -2.289 -3.487 17.933 1.00 95.81 80 GLN A O 1
ATOM 655 N N . ASP A 1 81 ? -1.479 -1.628 16.961 1.00 96.19 81 ASP A N 1
ATOM 656 C CA . ASP A 1 81 ? -1.621 -0.766 18.142 1.00 96.19 81 ASP A CA 1
ATOM 657 C C . ASP A 1 81 ? -3.086 -0.603 18.586 1.00 96.19 81 ASP A C 1
ATOM 659 O O . ASP A 1 81 ? -3.402 -0.586 19.785 1.00 96.19 81 ASP A O 1
ATOM 663 N N . LEU A 1 82 ? -4.013 -0.503 17.627 1.00 96.31 82 LEU A N 1
ATOM 664 C CA . LEU A 1 82 ? -5.449 -0.435 17.903 1.00 96.31 82 LEU A CA 1
ATOM 665 C C . LEU A 1 82 ? -5.994 -1.757 18.454 1.00 96.31 82 LEU A C 1
ATOM 667 O O . LEU A 1 82 ? -6.826 -1.727 19.359 1.00 96.31 82 LEU A O 1
ATOM 671 N N . VAL A 1 83 ? -5.518 -2.903 17.960 1.00 95.31 83 VAL A N 1
ATOM 672 C CA . VAL A 1 83 ? -5.870 -4.234 18.480 1.00 95.31 83 VAL A CA 1
ATOM 673 C C . VAL A 1 83 ? -5.374 -4.395 19.915 1.00 95.31 83 VAL A C 1
ATOM 675 O O . VAL A 1 83 ? -6.123 -4.882 20.761 1.00 95.31 83 VAL A O 1
ATOM 678 N N . GLU A 1 84 ? -4.154 -3.950 20.224 1.00 95.06 84 GLU A N 1
ATOM 679 C CA . GLU A 1 84 ? -3.637 -3.954 21.597 1.00 95.06 84 GLU A CA 1
ATOM 680 C C . GLU A 1 84 ? -4.456 -3.028 22.505 1.00 95.06 84 GLU A C 1
ATOM 682 O O . GLU A 1 84 ? -4.831 -3.391 23.619 1.00 95.06 84 GLU A O 1
ATOM 687 N N . SER A 1 85 ? -4.814 -1.845 22.004 1.00 94.62 85 SER A N 1
ATOM 688 C CA . SER A 1 85 ? -5.681 -0.910 22.723 1.00 94.62 85 SER A CA 1
ATOM 689 C C . SER A 1 85 ? -7.080 -1.482 22.966 1.00 94.62 85 SER A C 1
ATOM 691 O O . SER A 1 85 ? -7.652 -1.238 24.028 1.00 94.62 85 SER A O 1
ATOM 693 N N . ALA A 1 86 ? -7.620 -2.260 22.023 1.00 94.56 86 ALA A N 1
ATOM 694 C CA . ALA A 1 86 ? -8.937 -2.880 22.131 1.00 94.56 86 ALA A CA 1
ATOM 695 C C . ALA A 1 86 ? -9.021 -3.896 23.279 1.00 94.56 86 ALA A C 1
ATOM 697 O O . ALA A 1 86 ? -10.063 -3.977 23.918 1.00 94.56 86 ALA A O 1
ATOM 698 N N . LYS A 1 87 ? -7.921 -4.586 23.624 1.00 92.62 87 LYS A N 1
ATOM 699 C CA . LYS A 1 87 ? -7.873 -5.546 24.749 1.00 92.62 87 LYS A CA 1
ATOM 700 C C . LYS A 1 87 ? -8.217 -4.929 26.110 1.00 92.62 87 LYS A C 1
ATOM 702 O O . LYS A 1 87 ? -8.526 -5.650 27.050 1.00 92.62 87 LYS A O 1
ATOM 707 N N . LYS A 1 88 ? -8.138 -3.601 26.236 1.00 93.88 88 LYS A N 1
ATOM 708 C CA . LYS A 1 88 ? -8.491 -2.868 27.463 1.00 93.88 88 LYS A CA 1
ATOM 709 C C . LYS A 1 88 ? -10.006 -2.717 27.651 1.00 93.88 88 LYS A C 1
ATOM 711 O O . LYS A 1 88 ? -10.423 -2.272 28.716 1.00 93.88 88 LYS A O 1
ATOM 716 N N . TYR A 1 89 ? -10.806 -3.046 26.635 1.00 94.06 89 TYR A N 1
ATOM 717 C CA . TYR A 1 89 ? -12.252 -2.838 26.604 1.00 94.06 89 TYR A CA 1
ATOM 718 C C . TYR A 1 89 ? -12.961 -4.156 26.290 1.00 94.06 89 TYR A C 1
ATOM 720 O O . TYR A 1 89 ? -12.981 -4.599 25.143 1.00 94.06 89 TYR A O 1
ATOM 728 N N . THR A 1 90 ? -13.571 -4.769 27.302 1.00 92.31 90 THR A N 1
ATOM 729 C CA . THR A 1 90 ? -14.288 -6.043 27.148 1.00 92.31 90 THR A CA 1
ATOM 730 C C . THR A 1 90 ? -15.499 -5.918 26.226 1.00 92.31 90 THR A C 1
ATOM 732 O O . THR A 1 90 ? -15.877 -6.891 25.585 1.00 92.31 90 THR A O 1
ATOM 735 N N . GLU A 1 91 ? -16.085 -4.723 26.077 1.00 93.12 91 GLU A N 1
ATOM 736 C CA . GLU A 1 91 ? -17.173 -4.490 25.119 1.00 93.12 91 GLU A CA 1
ATOM 737 C C . GLU A 1 91 ? -16.761 -4.632 23.642 1.00 93.12 91 GLU A C 1
ATOM 739 O O . GLU A 1 91 ? -17.629 -4.709 22.774 1.00 93.12 91 GLU A O 1
ATOM 744 N N . LEU A 1 92 ? -15.458 -4.655 23.336 1.00 90.81 92 LEU A N 1
ATOM 745 C CA . LEU A 1 92 ? -14.949 -4.879 21.980 1.00 90.81 92 LEU A CA 1
ATOM 746 C C . LEU A 1 92 ? -14.621 -6.347 21.700 1.00 90.81 92 LEU A C 1
ATOM 748 O O . LEU A 1 92 ? -14.350 -6.694 20.542 1.00 90.81 92 LEU A O 1
ATOM 752 N N . ASP A 1 93 ? -14.656 -7.208 22.719 1.00 88.50 93 ASP A N 1
ATOM 753 C CA . ASP A 1 93 ? -14.430 -8.637 22.542 1.00 88.50 93 ASP A CA 1
ATOM 754 C C . ASP A 1 93 ? -15.529 -9.237 21.662 1.00 88.50 93 ASP A C 1
ATOM 756 O O . ASP A 1 93 ? -16.724 -9.064 21.888 1.00 88.50 93 ASP A O 1
ATOM 760 N N . GLY A 1 94 ? -15.110 -9.927 20.601 1.00 83.88 94 GLY A N 1
ATOM 761 C CA . GLY A 1 94 ? -16.028 -10.491 19.610 1.00 83.88 94 GLY A CA 1
ATOM 762 C C . GLY A 1 94 ? -16.604 -9.481 18.614 1.00 83.88 94 GLY A C 1
ATOM 763 O O . GLY A 1 94 ? -17.400 -9.880 17.766 1.00 83.88 94 GLY A O 1
ATOM 764 N N . SER A 1 95 ? -16.194 -8.205 18.652 1.00 92.31 95 SER A N 1
ATOM 765 C CA . SER A 1 95 ? -16.558 -7.259 17.591 1.00 92.31 95 SER A CA 1
ATOM 766 C C . SER A 1 95 ? -16.013 -7.710 16.230 1.00 92.31 95 SER A C 1
ATOM 768 O O . SER A 1 95 ? -14.926 -8.296 16.110 1.00 92.31 95 SER A O 1
ATOM 770 N N . ASP A 1 96 ? -16.789 -7.430 15.185 1.00 92.94 96 ASP A N 1
ATOM 771 C CA . ASP A 1 96 ? -16.441 -7.775 13.808 1.00 92.94 96 ASP A CA 1
ATOM 772 C C . ASP A 1 96 ? -15.187 -7.011 13.353 1.00 92.94 96 ASP A C 1
ATOM 774 O O . ASP A 1 96 ? -14.293 -7.590 12.734 1.00 92.94 96 ASP A O 1
ATOM 778 N N . GLU A 1 97 ? -15.050 -5.740 13.749 1.00 93.12 97 GLU A N 1
ATOM 779 C CA . GLU A 1 97 ? -13.859 -4.941 13.458 1.00 93.12 97 GLU A CA 1
ATOM 780 C C . GLU A 1 97 ? -12.592 -5.546 14.073 1.00 93.12 97 GLU A C 1
ATOM 782 O O . GLU A 1 97 ? -11.567 -5.649 13.397 1.00 93.12 97 GLU A O 1
ATOM 787 N N . LEU A 1 98 ? -12.648 -5.982 15.337 1.00 93.19 98 LEU A N 1
ATOM 788 C CA . LEU A 1 98 ? -11.498 -6.591 16.008 1.00 93.19 98 LEU A CA 1
ATOM 789 C C . LEU A 1 98 ? -11.138 -7.949 15.394 1.00 93.19 98 LEU A C 1
ATOM 791 O O . LEU A 1 98 ? -9.958 -8.266 15.246 1.00 93.19 98 LEU A O 1
ATOM 795 N N . SER A 1 99 ? -12.143 -8.738 15.012 1.00 94.19 99 SER A N 1
ATOM 796 C CA . SER A 1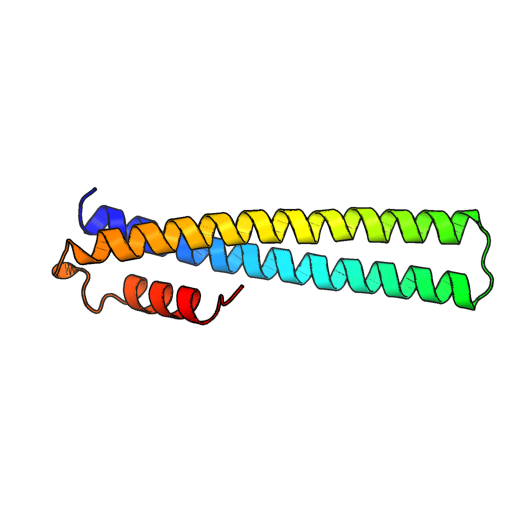 99 ? -11.948 -10.028 14.342 1.00 94.19 99 SER A CA 1
ATOM 797 C C . SER A 1 99 ? -11.266 -9.850 12.986 1.00 94.19 99 SER A C 1
ATOM 799 O O . SER A 1 99 ? -10.222 -10.452 12.740 1.00 94.19 99 SER A O 1
ATOM 801 N N . LYS A 1 100 ? -11.779 -8.942 12.148 1.00 94.62 100 LYS A N 1
ATOM 802 C CA . LYS A 1 100 ? -11.188 -8.605 10.844 1.00 94.62 100 LYS A CA 1
ATOM 803 C C . LYS A 1 100 ? -9.771 -8.058 10.969 1.00 94.62 100 LYS A C 1
ATOM 805 O O . LYS A 1 100 ? -8.903 -8.438 10.189 1.00 94.62 100 LYS A O 1
ATOM 810 N N . ALA A 1 101 ? -9.520 -7.200 11.957 1.00 94.44 101 ALA A N 1
ATOM 811 C CA . ALA A 1 101 ? -8.186 -6.670 12.217 1.00 94.44 101 ALA A CA 1
ATOM 812 C C . ALA A 1 101 ? -7.186 -7.783 12.546 1.00 94.44 101 ALA A C 1
ATOM 814 O O . ALA A 1 101 ? -6.102 -7.820 11.972 1.00 94.44 101 ALA A O 1
ATOM 815 N N . LYS A 1 102 ? -7.567 -8.736 13.404 1.00 93.06 102 LYS A N 1
ATOM 816 C CA . LYS A 1 102 ? -6.730 -9.901 13.723 1.00 93.06 102 LYS A CA 1
ATOM 817 C C . LYS A 1 102 ? -6.467 -10.779 12.498 1.00 93.06 102 LYS A C 1
ATOM 819 O O . LYS A 1 102 ? -5.334 -11.212 12.325 1.00 93.06 102 LYS A O 1
ATOM 824 N N . THR A 1 103 ? -7.468 -11.010 11.647 1.00 93.12 103 THR A N 1
ATOM 825 C CA . THR A 1 103 ? -7.288 -11.757 10.391 1.00 93.12 103 THR A CA 1
ATOM 826 C C . THR A 1 103 ? -6.281 -11.070 9.473 1.00 93.12 103 THR A C 1
ATOM 828 O O . THR A 1 103 ? -5.333 -11.715 9.039 1.00 93.12 103 THR A O 1
ATOM 831 N N . ILE A 1 104 ? -6.409 -9.757 9.254 1.00 90.50 104 ILE A N 1
ATOM 832 C CA . ILE A 1 104 ? -5.451 -9.000 8.432 1.00 90.50 104 ILE A CA 1
ATOM 833 C C . ILE A 1 104 ? -4.031 -9.113 8.997 1.00 90.50 104 ILE A C 1
ATOM 835 O O . ILE A 1 104 ? -3.098 -9.353 8.242 1.00 90.50 104 ILE A O 1
ATOM 839 N N . LEU A 1 105 ? -3.851 -9.006 10.318 1.00 90.56 105 LEU A N 1
ATOM 840 C CA . LEU A 1 105 ? -2.533 -9.165 10.949 1.00 90.56 105 LEU A CA 1
ATOM 841 C C . LEU A 1 105 ? -1.948 -10.582 10.802 1.00 90.56 105 LEU A C 1
ATOM 843 O O . LEU A 1 105 ? -0.737 -10.752 10.894 1.00 90.56 105 LEU A O 1
ATOM 847 N N . GLN A 1 106 ? -2.781 -11.606 10.596 1.00 88.25 106 GLN A N 1
ATOM 848 C CA . GLN A 1 106 ? -2.322 -12.974 10.330 1.00 88.25 106 GLN A CA 1
ATOM 849 C C . GLN A 1 106 ? -1.978 -13.203 8.856 1.00 88.25 106 GLN A C 1
ATOM 851 O O . GLN A 1 106 ? -1.030 -13.933 8.563 1.00 88.25 106 GLN A O 1
ATOM 856 N N . GLU A 1 107 ? -2.757 -12.614 7.947 1.00 83.06 107 GLU A N 1
ATOM 857 C CA . GLU A 1 107 ? -2.545 -12.688 6.497 1.00 83.06 107 GLU A CA 1
ATOM 858 C C . GLU A 1 107 ? -1.313 -11.889 6.074 1.00 83.06 107 GLU A C 1
ATOM 860 O O . GLU A 1 107 ? -0.539 -12.327 5.222 1.00 83.06 107 GLU A O 1
ATOM 865 N N . VAL A 1 108 ? -1.089 -10.744 6.716 1.00 72.25 108 VAL A N 1
ATOM 866 C CA . VAL A 1 108 ? 0.119 -9.949 6.536 1.00 72.25 108 VAL A CA 1
ATOM 867 C C . VAL A 1 108 ? 1.236 -10.534 7.400 1.00 72.25 108 VAL A C 1
ATOM 869 O O . VAL A 1 108 ? 1.594 -10.007 8.450 1.00 72.25 108 VAL A O 1
ATOM 872 N N . LYS A 1 109 ? 1.829 -11.630 6.930 1.00 54.03 109 LYS A N 1
ATOM 873 C CA . LYS A 1 109 ? 3.198 -11.993 7.309 1.00 54.03 109 LYS A CA 1
ATOM 874 C C . LYS A 1 109 ? 4.144 -11.389 6.280 1.00 54.03 109 LYS A C 1
ATOM 876 O O . LYS A 1 109 ? 4.301 -11.939 5.192 1.00 54.03 109 LYS A O 1
ATOM 881 N N . LEU A 1 110 ? 4.695 -10.225 6.614 1.00 45.44 110 LEU A N 1
ATOM 882 C CA . LEU A 1 110 ? 5.861 -9.661 5.930 1.00 45.44 110 LEU A CA 1
ATOM 883 C C . LEU A 1 110 ? 7.121 -10.434 6.319 1.00 45.44 110 LEU A C 1
ATOM 885 O O . LEU A 1 110 ? 7.229 -10.808 7.510 1.00 45.44 110 LEU A O 1
#

Radius of gyration: 20.06 Å; chains: 1; bounding box: 36×20×58 Å

Secondary structure (DSSP, 8-state):
--HHHHHHHHHHHHHHHHHHHHHHHHHHHHHHHHHHHHHHHHHTT--HHHHHHHHHHHHHHHHHHHHHHHHHHHHHHHHHHHHHHHTT-GGGTT-HHHHHHHHHHHH---

InterPro domains:
  IPR004226 Tubulin binding cofactor A [PF02970] (7-105)
  IPR004226 Tubulin binding cofactor A [PTHR21500] (6-109)
  IPR036126 Tubulin binding cofactor A superfamily [SSF46988] (8-109)

pLDDT: mean 94.39, std 7.25, range [45.44, 98.25]

Foldseek 3Di:
DDLVVLLVLLVVLLVVLVVLVVQLVVLVVQLVVLVVLLVVCVVVVHDPVSNVVSVVSSVVSVVSNVVSVVVSVVSLVVLVVSLVVNVVPPVCVPPPSNVSNVVVNVVPPD